Protein AF-A0A8J2JWK5-F1 (afdb_monomer_lite)

Foldseek 3Di:
DDPVQLVVLCVVVVHPVQLVVQLCVVVVVVVPPPPPCDLVNLLVSCVVRPVDPVVSCSSSVSSVVVVVVVD

Structure (mmCIF, N/CA/C/O backbone):
data_AF-A0A8J2JWK5-F1
#
_entry.id   AF-A0A8J2JWK5-F1
#
loop_
_atom_site.group_PDB
_atom_site.id
_atom_site.type_symbol
_atom_site.label_atom_id
_atom_site.label_alt_id
_atom_site.label_comp_id
_atom_site.label_asym_id
_atom_site.label_entity_id
_atom_site.label_seq_id
_atom_site.pdbx_PDB_ins_code
_atom_site.Cartn_x
_atom_site.Cartn_y
_atom_site.Cartn_z
_atom_site.occupancy
_atom_site.B_iso_or_equiv
_atom_site.auth_seq_id
_atom_site.auth_comp_id
_atom_site.auth_asym_id
_atom_site.auth_atom_id
_atom_site.pdbx_PDB_model_num
ATOM 1 N N . MET A 1 1 ? -18.842 1.425 0.709 1.00 40.94 1 MET A N 1
ATOM 2 C CA . MET A 1 1 ? -17.878 2.245 1.462 1.00 40.94 1 MET A CA 1
ATOM 3 C C . MET A 1 1 ? -16.535 1.528 1.409 1.00 40.94 1 MET A C 1
ATOM 5 O O . MET A 1 1 ? -16.532 0.312 1.545 1.00 40.94 1 MET A O 1
ATOM 9 N N . ASP A 1 2 ? -15.484 2.294 1.097 1.00 48.78 2 ASP A N 1
ATOM 10 C CA . ASP A 1 2 ? -14.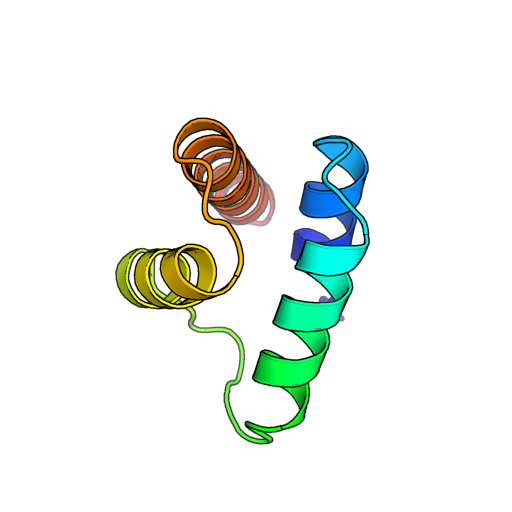054 2.050 1.375 1.00 48.78 2 ASP A CA 1
ATOM 11 C C . ASP A 1 2 ? -13.217 1.039 0.563 1.00 48.78 2 ASP A C 1
ATOM 13 O O . ASP A 1 2 ? -12.656 0.096 1.102 1.00 48.78 2 ASP A O 1
ATOM 17 N N . PHE A 1 3 ? -13.014 1.329 -0.733 1.00 49.09 3 PHE A N 1
ATOM 18 C CA . PHE A 1 3 ? -11.840 0.863 -1.513 1.00 49.09 3 PHE A CA 1
ATOM 19 C C . PHE A 1 3 ? -10.824 1.999 -1.794 1.00 49.09 3 PHE A C 1
ATOM 21 O O . PHE A 1 3 ? -9.841 1.812 -2.503 1.00 49.09 3 PHE A O 1
ATOM 28 N N . ILE A 1 4 ? -11.078 3.201 -1.261 1.00 62.28 4 ILE A N 1
ATOM 29 C CA . ILE A 1 4 ? -10.425 4.462 -1.663 1.00 62.28 4 ILE A CA 1
ATOM 30 C C . ILE A 1 4 ? -9.067 4.677 -0.967 1.00 62.28 4 ILE A C 1
ATOM 32 O O . ILE A 1 4 ? -8.218 5.374 -1.514 1.00 62.28 4 ILE A O 1
ATOM 36 N N . ILE A 1 5 ? -8.843 4.074 0.206 1.0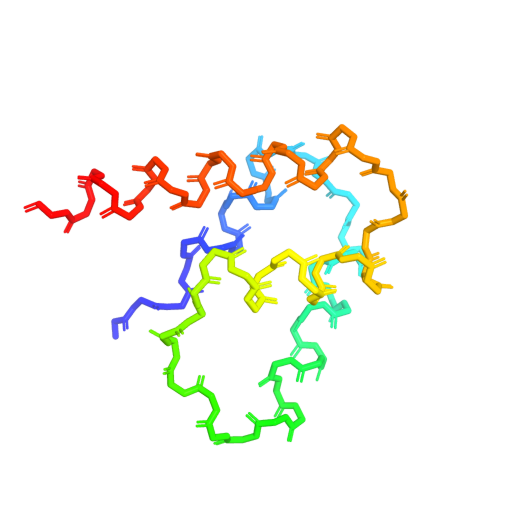0 72.75 5 ILE A N 1
ATOM 37 C CA . ILE A 1 5 ? -7.669 4.329 1.062 1.00 72.75 5 ILE A CA 1
ATOM 38 C C . ILE A 1 5 ? -6.358 3.981 0.347 1.00 72.75 5 ILE A C 1
ATOM 40 O O . ILE A 1 5 ? -5.500 4.837 0.162 1.00 72.75 5 ILE A O 1
ATOM 44 N N . LEU A 1 6 ? -6.206 2.750 -0.152 1.00 68.81 6 LEU A N 1
ATOM 45 C CA . LEU A 1 6 ? -4.947 2.351 -0.786 1.00 68.81 6 LEU A CA 1
ATOM 46 C C . LEU A 1 6 ? -4.670 3.133 -2.078 1.00 68.81 6 LEU A C 1
ATOM 48 O O . LEU A 1 6 ? -3.530 3.510 -2.337 1.00 68.81 6 LEU A O 1
ATOM 52 N N . GLU A 1 7 ? -5.709 3.417 -2.863 1.00 72.44 7 GLU A N 1
ATOM 53 C CA . GLU A 1 7 ? -5.592 4.217 -4.083 1.00 72.44 7 GLU A CA 1
ATOM 54 C C . GLU A 1 7 ? -5.112 5.641 -3.766 1.00 72.44 7 GLU A C 1
ATOM 56 O O . GLU A 1 7 ? -4.150 6.117 -4.370 1.00 72.44 7 GLU A O 1
ATOM 61 N N . LYS A 1 8 ? -5.691 6.267 -2.732 1.00 72.94 8 LYS A N 1
ATOM 62 C CA . LYS A 1 8 ? -5.255 7.570 -2.215 1.00 72.94 8 LYS A CA 1
ATOM 63 C C . LYS A 1 8 ? -3.849 7.551 -1.641 1.00 72.94 8 LYS A C 1
ATOM 65 O O . LYS A 1 8 ? -3.125 8.525 -1.814 1.00 72.94 8 LYS A O 1
ATOM 70 N N . ILE A 1 9 ? -3.449 6.478 -0.966 1.00 77.19 9 ILE A N 1
ATOM 71 C CA . ILE A 1 9 ? -2.090 6.331 -0.439 1.00 77.19 9 ILE A CA 1
ATOM 72 C C . ILE A 1 9 ? -1.090 6.259 -1.584 1.00 77.19 9 ILE A C 1
ATOM 74 O O . ILE A 1 9 ? -0.071 6.943 -1.555 1.00 77.19 9 ILE A O 1
ATOM 78 N N . LEU A 1 10 ? -1.377 5.453 -2.603 1.00 76.31 10 LEU A N 1
ATOM 79 C CA . LEU A 1 10 ? -0.510 5.316 -3.766 1.00 76.31 10 LEU A CA 1
ATOM 80 C C . LEU A 1 10 ? -0.419 6.637 -4.550 1.00 76.31 10 LEU A C 1
ATOM 82 O O . LEU A 1 10 ? 0.688 7.040 -4.914 1.00 76.31 10 LEU A O 1
ATOM 86 N N . GLU A 1 11 ? -1.540 7.349 -4.727 1.00 78.94 11 GLU A N 1
ATOM 87 C CA . GLU A 1 11 ? -1.564 8.707 -5.294 1.00 78.94 11 GLU A CA 1
ATOM 88 C C . GLU A 1 11 ? -0.789 9.715 -4.432 1.00 78.94 11 GLU A C 1
ATOM 90 O O . GLU A 1 11 ? 0.044 10.462 -4.944 1.00 78.94 11 GLU A O 1
ATOM 95 N N . GLY A 1 12 ? -1.019 9.729 -3.118 1.00 78.50 12 GLY A N 1
ATOM 96 C CA . GLY A 1 12 ? -0.408 10.672 -2.179 1.00 78.50 12 GLY A CA 1
ATOM 97 C C . GLY A 1 12 ? 1.096 10.466 -2.016 1.00 78.50 12 GLY A C 1
ATOM 98 O O . GLY A 1 12 ? 1.848 11.426 -1.846 1.00 78.50 12 GLY A O 1
ATOM 99 N N . LEU A 1 13 ? 1.557 9.222 -2.141 1.00 80.75 13 LEU A N 1
ATOM 100 C CA . LEU A 1 13 ? 2.975 8.879 -2.195 1.00 80.75 13 LEU A CA 1
ATOM 101 C C . LEU A 1 13 ? 3.602 9.158 -3.572 1.00 80.75 13 LEU A C 1
ATOM 103 O O . LEU A 1 13 ? 4.802 8.931 -3.734 1.00 80.75 13 LEU A O 1
ATOM 107 N N . GLN A 1 14 ? 2.821 9.654 -4.546 1.00 80.94 14 GLN A N 1
ATOM 108 C CA . GLN A 1 14 ? 3.230 9.899 -5.935 1.00 80.94 14 GLN A CA 1
ATOM 109 C C . GLN A 1 14 ? 3.924 8.682 -6.552 1.00 80.94 14 GLN A C 1
ATOM 111 O O . GLN A 1 14 ? 4.931 8.786 -7.259 1.00 80.94 14 GLN A O 1
ATOM 116 N N . LEU A 1 15 ? 3.407 7.497 -6.235 1.00 80.06 15 LEU A N 1
ATOM 117 C CA . LEU A 1 15 ? 3.981 6.262 -6.723 1.00 80.06 15 LEU A CA 1
ATOM 118 C C . LEU A 1 15 ? 3.601 6.039 -8.189 1.00 80.06 15 LEU A C 1
ATOM 120 O O . LEU A 1 15 ? 2.549 6.495 -8.640 1.00 80.06 15 LEU A O 1
ATOM 124 N N . PRO A 1 16 ? 4.445 5.323 -8.952 1.00 81.38 16 PRO A N 1
ATOM 125 C CA . PRO A 1 16 ? 4.126 4.942 -10.318 1.00 81.38 16 PRO A CA 1
ATOM 126 C C . PRO A 1 16 ? 2.737 4.304 -10.410 1.00 81.38 16 PRO A C 1
ATOM 128 O O . PRO A 1 16 ? 2.457 3.324 -9.718 1.00 81.38 16 PRO A O 1
ATOM 131 N N . VAL A 1 17 ? 1.901 4.819 -11.317 1.00 73.81 17 VAL A N 1
ATOM 132 C CA . VAL A 1 17 ? 0.546 4.300 -11.600 1.00 73.81 17 VAL A CA 1
ATOM 133 C C . VAL A 1 17 ? 0.568 2.800 -11.931 1.00 73.81 17 VAL A C 1
ATOM 135 O O . VAL A 1 17 ? -0.388 2.084 -11.648 1.00 73.81 17 VAL A O 1
ATOM 138 N N . ASP A 1 18 ? 1.693 2.306 -12.452 1.00 82.56 18 ASP A N 1
ATOM 139 C CA . ASP A 1 18 ? 1.955 0.891 -12.727 1.00 82.56 18 ASP A CA 1
ATOM 140 C C . ASP A 1 18 ? 1.827 -0.003 -11.476 1.00 82.56 18 ASP A C 1
ATOM 142 O O . ASP A 1 18 ? 1.299 -1.108 -11.563 1.00 82.56 18 ASP A O 1
ATOM 146 N N . TYR A 1 19 ? 2.232 0.477 -10.291 1.00 79.75 19 TYR A N 1
ATOM 147 C CA . TYR A 1 19 ? 2.079 -0.276 -9.037 1.00 79.75 19 TYR A CA 1
ATOM 148 C C . TYR A 1 19 ? 0.616 -0.388 -8.616 1.00 79.75 19 TYR A C 1
ATOM 150 O O . TYR A 1 19 ? 0.189 -1.433 -8.137 1.00 79.75 19 TYR A O 1
ATOM 158 N N . LEU A 1 20 ? -0.156 0.674 -8.832 1.00 75.31 20 LEU A N 1
ATOM 159 C CA . LEU A 1 20 ? -1.579 0.731 -8.517 1.00 75.31 20 LEU A CA 1
ATOM 160 C C . LEU A 1 20 ? -2.381 -0.160 -9.466 1.00 75.31 20 LEU A C 1
ATOM 162 O O . LEU A 1 20 ? -3.243 -0.909 -9.016 1.00 75.31 20 LEU A O 1
ATOM 166 N N . GLN A 1 21 ? -2.043 -0.150 -10.760 1.00 78.56 21 GLN A N 1
ATOM 167 C CA . GLN A 1 21 ? -2.614 -1.086 -11.727 1.00 78.56 21 GLN A CA 1
ATOM 168 C C . GLN A 1 21 ? -2.271 -2.533 -11.395 1.00 78.56 21 GLN A C 1
ATOM 170 O O . GLN A 1 21 ? -3.186 -3.338 -11.343 1.00 78.56 21 GLN A O 1
ATOM 175 N N . LYS A 1 22 ? -1.006 -2.864 -11.116 1.00 80.00 22 LYS A N 1
ATOM 176 C CA . LYS A 1 22 ? -0.604 -4.230 -10.739 1.00 80.00 22 LYS A CA 1
ATOM 177 C C . LYS A 1 22 ? -1.289 -4.713 -9.468 1.00 80.00 22 LYS A C 1
ATOM 179 O O . LYS A 1 22 ? -1.771 -5.836 -9.440 1.00 80.00 22 LYS A O 1
ATOM 184 N N . PHE A 1 23 ? -1.377 -3.854 -8.453 1.00 75.31 23 PHE A N 1
ATOM 185 C CA . PHE A 1 23 ? -2.107 -4.160 -7.226 1.00 75.31 23 PHE A CA 1
ATOM 186 C C . PHE A 1 23 ? -3.592 -4.392 -7.511 1.00 75.31 23 PHE A C 1
ATOM 188 O O . PHE A 1 23 ? -4.170 -5.364 -7.045 1.00 75.31 23 PHE A O 1
ATOM 195 N N . ARG A 1 24 ? -4.213 -3.520 -8.313 1.00 73.12 24 ARG A N 1
ATOM 196 C CA . ARG A 1 24 ? -5.619 -3.646 -8.703 1.00 73.12 24 ARG A CA 1
ATOM 197 C C . ARG A 1 24 ? -5.865 -4.919 -9.513 1.00 73.12 24 ARG A C 1
ATOM 199 O O . ARG A 1 24 ? -6.865 -5.571 -9.263 1.00 73.12 24 ARG A O 1
ATOM 206 N N . ASP A 1 25 ? -4.993 -5.259 -10.454 1.00 76.75 25 ASP A N 1
ATOM 207 C CA . ASP A 1 25 ? -5.099 -6.462 -11.286 1.00 76.75 25 ASP A CA 1
ATOM 208 C C . ASP A 1 25 ? -5.005 -7.723 -10.415 1.00 76.75 25 ASP A C 1
ATOM 210 O O . ASP A 1 25 ? -5.873 -8.587 -10.480 1.00 76.75 25 ASP A O 1
ATOM 214 N N . GLN A 1 26 ? -4.035 -7.752 -9.495 1.00 69.19 26 GLN A N 1
ATOM 215 C CA . GLN A 1 26 ? -3.816 -8.855 -8.558 1.00 69.19 26 GLN A CA 1
ATOM 216 C C . GLN A 1 26 ? -4.969 -8.999 -7.541 1.00 69.19 26 GLN A C 1
ATOM 218 O O . GLN A 1 26 ? -5.469 -10.101 -7.330 1.00 69.19 26 GLN A O 1
ATOM 223 N N . CYS A 1 27 ? -5.483 -7.891 -6.994 1.00 64.75 27 CYS A N 1
ATOM 224 C CA . CYS A 1 27 ? -6.645 -7.890 -6.092 1.00 64.75 27 CYS A CA 1
ATOM 225 C C . CYS A 1 27 ? -7.997 -8.131 -6.790 1.00 64.75 27 CYS A C 1
ATOM 227 O O . CYS A 1 27 ? -8.936 -8.587 -6.140 1.00 64.75 27 CYS A O 1
ATOM 229 N N . LEU A 1 28 ? -8.158 -7.770 -8.069 1.00 56.12 28 LEU A N 1
ATOM 230 C CA . LEU A 1 28 ? -9.402 -8.000 -8.820 1.00 56.12 28 LEU A CA 1
ATOM 231 C C . LEU A 1 28 ? -9.516 -9.436 -9.335 1.00 56.12 28 LEU A C 1
ATOM 233 O O . LEU A 1 28 ? -10.641 -9.934 -9.455 1.00 56.12 28 LEU A O 1
ATOM 237 N N . ASP A 1 29 ? -8.390 -10.077 -9.655 1.00 61.06 29 ASP A N 1
ATOM 238 C CA . ASP A 1 29 ? -8.365 -11.479 -10.083 1.00 61.06 29 ASP A CA 1
ATOM 239 C C . ASP A 1 29 ? -8.737 -12.407 -8.912 1.00 61.06 29 ASP A C 1
ATOM 241 O O . ASP A 1 29 ? -9.571 -13.309 -9.056 1.00 61.06 29 ASP A O 1
ATOM 245 N N . A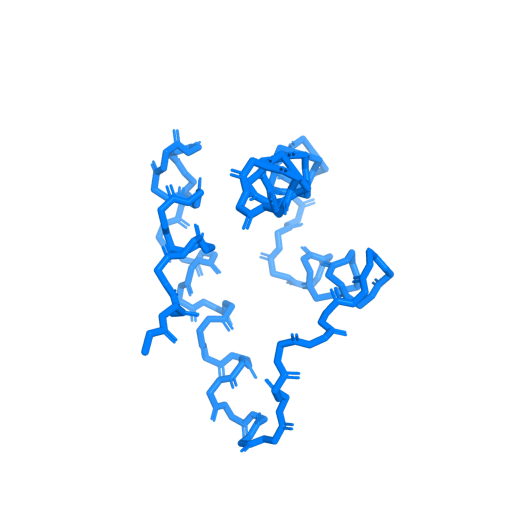SP A 1 30 ? -8.265 -12.086 -7.703 1.00 55.16 30 ASP A N 1
ATOM 246 C CA . ASP A 1 30 ? -8.631 -12.786 -6.473 1.00 55.16 30 ASP A CA 1
ATOM 247 C C . ASP A 1 30 ? -9.967 -12.258 -5.907 1.00 55.16 30 ASP A C 1
ATOM 249 O O . ASP A 1 30 ? -10.041 -11.529 -4.917 1.00 55.16 30 ASP A O 1
ATOM 253 N N . LYS A 1 31 ? -11.075 -12.630 -6.572 1.00 47.75 31 LYS A N 1
ATOM 254 C CA . LYS A 1 31 ? -12.482 -12.240 -6.290 1.00 47.75 31 LYS A CA 1
ATOM 255 C C . LYS A 1 31 ? -12.977 -12.399 -4.835 1.00 47.75 31 LYS A C 1
ATOM 257 O O . LYS A 1 31 ? -14.153 -12.132 -4.571 1.00 47.75 31 LYS A O 1
ATOM 262 N N . THR A 1 32 ? -12.141 -12.831 -3.891 1.00 48.09 32 THR A N 1
ATOM 263 C CA . THR A 1 32 ? -12.537 -13.183 -2.519 1.00 48.09 32 THR A CA 1
ATOM 264 C C . THR A 1 32 ? -11.658 -12.580 -1.420 1.00 48.09 32 THR A C 1
ATOM 266 O O . THR A 1 32 ? -11.912 -12.856 -0.250 1.00 48.09 32 THR A O 1
ATOM 269 N N . MET A 1 33 ? -10.693 -11.702 -1.698 1.00 49.78 33 MET A N 1
ATOM 270 C CA . MET A 1 33 ? -9.992 -11.022 -0.601 1.00 49.78 33 MET A CA 1
ATOM 271 C C . MET A 1 33 ? -10.757 -9.780 -0.128 1.00 49.78 33 MET A C 1
ATOM 273 O O . MET A 1 33 ? -10.460 -8.634 -0.457 1.00 49.78 33 MET A O 1
ATOM 277 N N . LYS A 1 34 ? -11.772 -10.015 0.714 1.00 47.22 34 LYS A N 1
ATOM 278 C CA . LYS A 1 34 ? -12.290 -9.001 1.642 1.00 47.22 34 LYS A CA 1
ATOM 279 C C . LYS A 1 34 ? -11.148 -8.563 2.564 1.00 47.22 34 LYS A C 1
ATOM 281 O O . LYS A 1 34 ? -10.914 -9.224 3.569 1.00 47.22 34 LYS A O 1
ATOM 286 N N . LEU A 1 35 ? -10.454 -7.488 2.178 1.00 51.41 35 LEU A N 1
ATOM 287 C CA . LEU A 1 35 ? -9.618 -6.561 2.962 1.00 51.41 35 LEU A CA 1
ATOM 288 C C . LEU A 1 35 ? -9.459 -6.909 4.453 1.00 51.41 35 LEU A C 1
ATOM 290 O O . LEU A 1 35 ? -9.892 -6.188 5.345 1.00 51.41 35 LEU A O 1
ATOM 294 N N . THR A 1 36 ? -8.774 -8.018 4.699 1.00 54.78 36 THR A N 1
ATOM 295 C CA . THR A 1 36 ? -8.077 -8.306 5.949 1.00 54.78 36 THR A CA 1
ATOM 296 C C . THR A 1 36 ? -6.625 -8.568 5.565 1.00 54.78 36 THR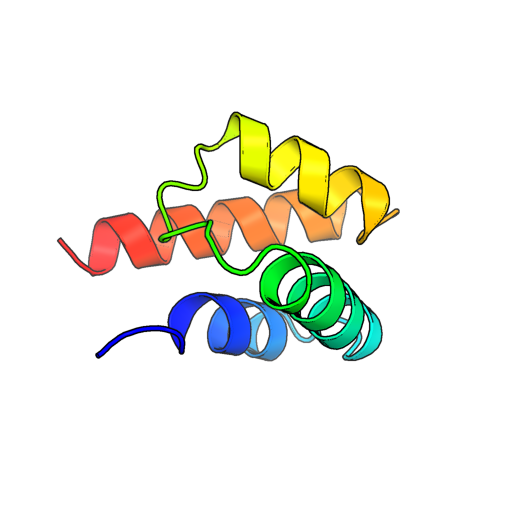 A C 1
ATOM 298 O O . THR A 1 36 ? -6.037 -9.562 5.963 1.00 54.78 36 THR A O 1
ATOM 301 N N . LEU A 1 37 ? -6.082 -7.711 4.689 1.00 58.75 37 LEU A N 1
ATOM 302 C CA . LEU A 1 37 ? -4.667 -7.718 4.336 1.00 58.75 37 LEU A CA 1
ATOM 303 C C . LEU A 1 37 ? -3.906 -7.450 5.628 1.00 58.75 37 LEU A C 1
ATOM 305 O O . LEU A 1 37 ? -3.910 -6.330 6.145 1.00 58.75 37 LEU A O 1
ATOM 309 N N . THR A 1 38 ? -3.327 -8.505 6.190 1.00 66.94 38 THR A N 1
ATOM 310 C CA . THR A 1 38 ? -2.449 -8.360 7.340 1.00 66.94 38 THR A CA 1
ATOM 311 C C . THR A 1 38 ? -1.178 -7.635 6.899 1.00 66.94 38 THR A C 1
ATOM 313 O O . THR A 1 38 ? -0.874 -7.527 5.709 1.00 66.94 38 THR A O 1
ATOM 316 N N . ASP A 1 39 ? -0.409 -7.116 7.857 1.00 72.56 39 ASP A N 1
ATOM 317 C CA . ASP A 1 39 ? 0.890 -6.501 7.558 1.00 72.56 39 ASP A CA 1
ATOM 318 C C . ASP A 1 39 ? 1.823 -7.459 6.795 1.00 72.56 39 ASP A C 1
ATOM 320 O O . ASP A 1 39 ? 2.666 -7.000 6.027 1.00 72.56 39 ASP A O 1
ATOM 324 N N . GLU A 1 40 ? 1.666 -8.772 6.985 1.00 76.56 40 GLU A N 1
ATOM 325 C CA . GLU A 1 40 ? 2.439 -9.791 6.279 1.00 76.56 40 GLU A CA 1
ATOM 326 C C . GLU A 1 40 ? 1.952 -9.983 4.841 1.00 76.56 40 GLU A C 1
ATOM 328 O O . GLU A 1 40 ? 2.767 -9.850 3.929 1.00 76.56 40 GLU A O 1
ATOM 333 N N . ASP A 1 41 ? 0.645 -10.155 4.615 1.00 75.69 41 ASP A N 1
ATOM 334 C CA . ASP A 1 41 ? 0.087 -10.286 3.258 1.00 75.69 41 ASP A CA 1
ATOM 335 C C . ASP A 1 41 ? 0.407 -9.053 2.401 1.00 75.69 41 ASP A C 1
ATOM 337 O O . ASP A 1 41 ? 0.864 -9.163 1.264 1.00 75.69 41 ASP A O 1
ATOM 341 N N . LEU A 1 42 ? 0.254 -7.852 2.974 1.00 74.56 42 LEU A N 1
ATOM 342 C CA . LEU A 1 42 ? 0.563 -6.606 2.276 1.00 74.56 42 LEU A CA 1
ATOM 343 C C . LEU A 1 42 ? 2.056 -6.519 1.923 1.00 74.56 42 LEU A C 1
ATOM 345 O O . LEU A 1 42 ? 2.412 -6.023 0.855 1.00 74.56 42 LEU A O 1
ATOM 349 N N . LYS A 1 43 ? 2.952 -7.001 2.793 1.00 77.50 43 LYS A N 1
ATOM 350 C CA . LYS A 1 43 ? 4.394 -7.053 2.507 1.00 77.50 43 LYS A CA 1
ATOM 351 C C . LYS A 1 43 ? 4.725 -8.039 1.398 1.00 77.50 43 LYS A C 1
ATOM 353 O O . LYS A 1 43 ? 5.605 -7.728 0.593 1.00 77.50 43 LYS A O 1
ATOM 358 N N . GLU A 1 44 ? 4.079 -9.200 1.380 1.00 81.69 44 GLU A N 1
ATOM 359 C CA . GLU A 1 44 ? 4.277 -10.204 0.337 1.00 81.69 44 GLU A CA 1
ATOM 360 C C . GLU A 1 44 ? 3.799 -9.672 -1.016 1.00 81.69 44 GLU A C 1
ATOM 362 O O . GLU A 1 44 ? 4.618 -9.545 -1.928 1.00 81.69 44 GLU A O 1
ATOM 367 N N . GLU A 1 45 ? 2.553 -9.207 -1.111 1.00 77.62 45 GLU A N 1
ATOM 368 C CA . GLU A 1 45 ? 1.972 -8.597 -2.319 1.00 77.62 45 GLU A CA 1
ATOM 369 C C . GLU A 1 45 ? 2.839 -7.439 -2.841 1.00 77.62 45 GLU A C 1
ATOM 371 O O . GLU A 1 45 ? 3.299 -7.417 -3.990 1.00 77.62 45 GLU A O 1
ATOM 376 N N . LEU A 1 46 ? 3.187 -6.490 -1.962 1.00 80.19 46 LEU A N 1
ATOM 377 C CA . LEU A 1 46 ? 4.025 -5.351 -2.336 1.00 80.19 46 LEU A CA 1
ATOM 378 C C . LEU A 1 46 ? 5.436 -5.761 -2.758 1.00 80.19 46 LEU A C 1
ATOM 380 O O . LEU A 1 46 ? 6.080 -5.010 -3.486 1.00 80.19 46 LEU A O 1
ATOM 384 N N . ARG A 1 47 ? 5.960 -6.917 -2.341 1.00 82.75 47 ARG A N 1
ATOM 385 C CA . ARG A 1 47 ? 7.271 -7.398 -2.802 1.00 82.75 47 ARG A CA 1
ATOM 386 C C . ARG A 1 47 ? 7.240 -7.820 -4.267 1.00 82.75 47 ARG A C 1
ATOM 388 O O . ARG A 1 47 ? 8.243 -7.627 -4.956 1.00 82.75 47 ARG A O 1
ATOM 395 N N . HIS A 1 48 ? 6.118 -8.364 -4.727 1.00 81.69 48 HIS A N 1
ATOM 396 C CA . HIS A 1 48 ? 5.913 -8.755 -6.120 1.00 81.69 48 HIS A CA 1
ATOM 397 C C . HIS A 1 48 ? 5.612 -7.548 -7.016 1.00 81.69 48 HIS A C 1
ATOM 399 O O . HIS A 1 48 ? 6.070 -7.498 -8.158 1.00 81.69 48 HIS A O 1
ATOM 405 N N . ILE A 1 49 ? 4.904 -6.548 -6.484 1.00 79.56 49 ILE A N 1
ATOM 406 C CA . ILE A 1 49 ? 4.472 -5.362 -7.235 1.00 79.56 49 ILE A CA 1
ATOM 407 C C . ILE A 1 49 ? 5.529 -4.249 -7.229 1.00 79.56 49 ILE A C 1
ATOM 409 O O . ILE A 1 49 ? 5.802 -3.624 -8.256 1.00 79.56 49 ILE A O 1
ATOM 413 N N . VAL A 1 50 ? 6.128 -3.990 -6.066 1.00 83.50 50 VAL A N 1
ATOM 414 C CA . VAL A 1 50 ? 7.008 -2.849 -5.806 1.00 83.50 50 VAL A CA 1
ATOM 415 C C . VAL A 1 50 ? 8.430 -3.352 -5.542 1.00 83.50 50 VAL A C 1
ATOM 417 O O . VAL A 1 50 ? 8.758 -3.754 -4.422 1.00 83.50 50 VAL A O 1
ATOM 420 N N . PRO A 1 51 ? 9.343 -3.289 -6.527 1.00 82.12 51 PRO A N 1
ATOM 421 C CA . PRO A 1 51 ? 10.714 -3.781 -6.365 1.00 82.12 51 PRO A CA 1
ATOM 422 C C . PRO A 1 51 ? 11.547 -2.914 -5.405 1.00 82.12 51 PRO A C 1
ATOM 424 O O . PRO A 1 51 ? 12.487 -3.402 -4.772 1.00 82.12 51 PRO A O 1
ATOM 427 N N . VAL A 1 52 ? 11.172 -1.643 -5.228 1.00 87.81 52 VAL A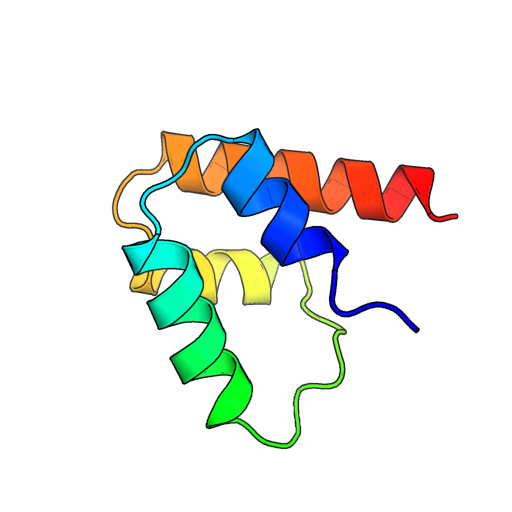 N 1
ATOM 428 C CA . VAL A 1 52 ? 11.901 -0.660 -4.414 1.00 87.81 52 VAL A CA 1
ATOM 429 C C . VAL A 1 52 ? 11.482 -0.730 -2.943 1.00 87.81 52 VAL A C 1
ATOM 431 O O . VAL A 1 52 ? 10.338 -0.443 -2.596 1.00 87.81 52 VAL A O 1
ATOM 434 N N . ALA A 1 53 ? 12.431 -1.031 -2.051 1.00 84.50 53 ALA A N 1
ATOM 435 C CA . ALA A 1 53 ? 12.173 -1.145 -0.611 1.00 84.50 53 ALA A CA 1
ATOM 436 C C . ALA A 1 53 ? 11.612 0.138 0.023 1.00 84.50 53 ALA A C 1
ATOM 438 O O . ALA A 1 53 ? 10.690 0.057 0.828 1.00 84.50 53 ALA A O 1
ATOM 439 N N . GLY A 1 54 ? 12.123 1.311 -0.369 1.00 85.19 54 GLY A N 1
ATOM 440 C CA . GLY A 1 54 ? 11.648 2.597 0.155 1.00 85.19 54 GLY A CA 1
ATOM 441 C C . GLY A 1 54 ? 10.167 2.849 -0.137 1.00 85.19 54 GLY A C 1
ATOM 442 O O . GLY A 1 54 ? 9.431 3.286 0.741 1.00 85.19 54 GLY A O 1
ATOM 443 N N . HIS A 1 55 ? 9.706 2.484 -1.334 1.00 86.00 55 HIS A N 1
ATOM 444 C CA . HIS A 1 55 ? 8.297 2.606 -1.706 1.00 86.00 55 HIS A CA 1
ATOM 445 C C . HIS A 1 55 ? 7.423 1.618 -0.932 1.00 86.00 55 HIS A C 1
ATOM 447 O O . HIS A 1 55 ? 6.375 2.011 -0.436 1.00 86.00 55 HIS A O 1
ATOM 453 N N . ARG A 1 56 ? 7.872 0.367 -0.743 1.00 85.06 56 ARG A N 1
ATOM 454 C CA . ARG A 1 56 ? 7.144 -0.616 0.082 1.00 85.06 56 ARG A CA 1
ATOM 455 C C . ARG A 1 56 ? 6.910 -0.101 1.499 1.00 85.06 56 ARG A C 1
ATOM 457 O O . ARG A 1 56 ? 5.790 -0.150 1.991 1.00 85.06 56 ARG A O 1
ATOM 464 N N . ILE A 1 57 ? 7.960 0.425 2.128 1.00 85.12 57 ILE A N 1
ATOM 465 C CA . ILE A 1 57 ? 7.887 0.977 3.486 1.00 85.12 57 ILE A CA 1
ATOM 466 C C . ILE A 1 57 ? 6.909 2.153 3.531 1.00 85.12 57 ILE A C 1
ATOM 468 O O . ILE A 1 57 ? 6.083 2.209 4.435 1.00 85.12 57 ILE A O 1
ATOM 472 N N . ALA A 1 58 ? 6.967 3.057 2.549 1.00 84.88 58 ALA A N 1
ATOM 473 C CA . ALA A 1 58 ? 6.069 4.203 2.482 1.00 84.88 58 ALA A CA 1
ATOM 474 C C . ALA A 1 58 ? 4.596 3.779 2.348 1.00 84.88 58 ALA A C 1
ATOM 476 O O . ALA A 1 58 ? 3.758 4.283 3.088 1.00 84.88 58 ALA A O 1
ATOM 477 N N . ILE A 1 59 ? 4.289 2.813 1.475 1.00 81.81 59 ILE A N 1
ATOM 478 C CA . ILE A 1 59 ? 2.922 2.300 1.285 1.00 81.81 59 ILE A CA 1
ATOM 479 C C . ILE A 1 59 ? 2.407 1.667 2.573 1.00 81.81 59 ILE A C 1
ATOM 481 O O . ILE A 1 59 ? 1.342 2.045 3.043 1.00 81.81 59 ILE A O 1
ATOM 485 N N . ILE A 1 60 ? 3.178 0.756 3.176 1.00 81.44 60 ILE A N 1
ATOM 486 C CA . ILE A 1 60 ? 2.795 0.075 4.423 1.00 81.44 60 ILE A CA 1
ATOM 487 C C . ILE A 1 60 ? 2.611 1.091 5.553 1.00 81.44 60 ILE A C 1
ATOM 489 O O . ILE A 1 60 ? 1.652 1.003 6.314 1.00 81.44 60 ILE A O 1
ATOM 493 N N . SER A 1 61 ? 3.510 2.072 5.660 1.00 84.69 61 SER A N 1
ATOM 494 C CA . SER A 1 61 ? 3.442 3.108 6.690 1.00 84.69 61 SER A CA 1
ATOM 495 C C . SER A 1 61 ? 2.209 3.994 6.528 1.00 84.69 61 SER A C 1
ATOM 497 O O . SER A 1 61 ? 1.545 4.282 7.518 1.00 84.69 61 SER A O 1
ATOM 499 N N . SER A 1 62 ? 1.891 4.419 5.305 1.00 82.38 62 SER A N 1
ATOM 500 C CA . SER A 1 62 ? 0.699 5.224 5.027 1.00 82.38 62 SER A CA 1
ATOM 501 C C . SER A 1 62 ? -0.586 4.414 5.184 1.00 82.38 62 SER A C 1
ATOM 503 O O . SER A 1 62 ? -1.567 4.934 5.698 1.00 82.38 62 SER A O 1
ATOM 505 N N . PHE A 1 63 ? -0.566 3.131 4.817 1.00 78.06 63 PHE A N 1
ATOM 506 C CA . PHE A 1 63 ? -1.698 2.222 4.990 1.00 78.06 63 PHE A CA 1
ATOM 507 C C . PHE A 1 63 ? -2.001 1.959 6.460 1.00 78.06 63 PHE A C 1
ATOM 509 O O . PHE A 1 63 ? -3.151 2.063 6.867 1.00 78.06 63 PHE A O 1
ATOM 516 N N . LYS A 1 64 ? -0.974 1.717 7.284 1.00 76.44 64 LYS A N 1
ATOM 517 C CA . LYS A 1 64 ? -1.131 1.632 8.743 1.00 76.44 64 LYS A CA 1
ATOM 518 C C . LYS A 1 64 ? -1.683 2.916 9.334 1.00 76.44 64 LYS A C 1
ATOM 520 O O . LYS A 1 64 ? -2.605 2.863 10.135 1.00 76.44 64 LYS A O 1
ATOM 525 N N . LYS A 1 65 ? -1.136 4.054 8.907 1.00 77.50 65 LYS A N 1
ATOM 526 C CA . LYS A 1 65 ? -1.570 5.356 9.396 1.00 77.50 65 LYS A CA 1
ATOM 527 C C . LYS A 1 65 ? -3.038 5.622 9.061 1.00 77.50 65 LYS A C 1
ATOM 529 O O . LYS A 1 65 ? -3.785 5.981 9.958 1.00 77.50 65 LYS A O 1
ATOM 534 N N . GLU A 1 66 ? -3.469 5.393 7.820 1.00 73.88 66 GLU A N 1
ATOM 535 C CA . GLU A 1 66 ? -4.890 5.531 7.473 1.00 73.88 66 GLU A CA 1
ATOM 536 C C . GLU A 1 66 ? -5.770 4.510 8.205 1.00 73.88 66 GLU A C 1
ATOM 538 O O . GLU A 1 66 ? -6.859 4.874 8.628 1.00 73.88 66 GLU A O 1
ATOM 543 N N . LEU A 1 67 ? -5.319 3.267 8.421 1.00 71.88 67 LEU A N 1
ATOM 544 C CA . LEU A 1 67 ? -6.068 2.288 9.223 1.00 71.88 67 LEU A CA 1
ATOM 545 C C . LEU A 1 67 ? -6.246 2.729 10.686 1.00 71.88 67 LEU A C 1
ATOM 547 O O . LEU A 1 67 ? -7.312 2.502 11.252 1.00 71.88 67 LEU A O 1
ATOM 551 N N . GLU A 1 68 ? -5.228 3.351 11.287 1.00 71.19 68 GLU A N 1
ATOM 552 C CA . GLU A 1 68 ? -5.288 3.903 12.648 1.00 71.19 68 GLU A CA 1
ATOM 553 C C . GLU A 1 68 ? -6.104 5.205 12.725 1.00 71.19 68 GLU A C 1
ATOM 555 O O . GLU A 1 68 ? -6.787 5.423 13.717 1.00 71.19 68 GLU A O 1
ATOM 560 N N . GLU A 1 69 ? -6.080 6.058 11.695 1.00 70.81 69 GLU A N 1
ATOM 561 C CA . GLU A 1 69 ? -6.891 7.289 11.636 1.00 70.81 69 GLU A CA 1
ATOM 562 C C . GLU A 1 69 ? -8.365 7.025 11.260 1.00 70.81 69 GLU A C 1
ATOM 564 O O . GLU A 1 69 ? -9.214 7.899 11.433 1.00 70.81 69 GLU A O 1
ATOM 569 N N . CYS A 1 70 ? -8.679 5.832 10.739 1.00 50.31 70 CYS A N 1
ATOM 570 C CA . CYS A 1 70 ? -10.033 5.393 10.385 1.00 50.31 70 CYS A CA 1
ATOM 571 C C . CYS A 1 70 ? -10.746 4.629 11.528 1.00 50.31 70 CYS A C 1
ATOM 573 O O . CYS A 1 70 ? -11.901 4.225 11.365 1.00 50.31 70 CYS A O 1
ATOM 575 N N . GLN A 1 71 ? -10.086 4.453 12.683 1.00 40.47 71 GLN A N 1
ATOM 576 C CA . GLN A 1 71 ? -10.679 3.983 13.948 1.00 40.47 71 GLN A CA 1
ATOM 577 C C . GLN A 1 71 ? -11.011 5.147 14.886 1.00 40.47 71 GLN A C 1
ATOM 579 O O . GLN A 1 71 ? -12.043 5.030 15.588 1.00 40.47 71 GLN A O 1
#

R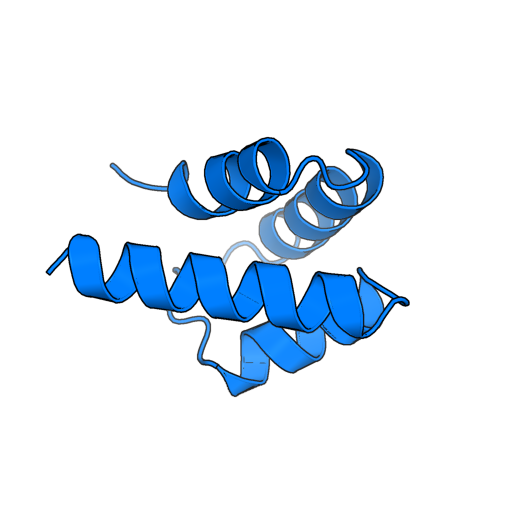adius of gyration: 11.39 Å; chains: 1; bounding box: 30×24×27 Å

Sequence (71 aa):
MDFIILEKILEGLQLPVDYLQKFRDQCLDDKTMKLTLTDEDLKEELRHIVPVAGHRIAIISSFKKELEECQ

pLDDT: mean 72.02, std 12.38, range [40.47, 87.81]

Organism: NCBI:txid39272

Secondary structure (DSSP, 8-state):
--SHHHHHHHHHTT--HHHHHHHHHHHHHSTT--S---HHHHHHHHHHH---HHHHHHHHHHHHHHHHHT-